Protein AF-A0A401QDV8-F1 (afdb_monomer_lite)

Radius of gyration: 21.87 Å; chains: 1; bounding box: 49×26×70 Å

Sequence (89 aa):
DITARQRNVSRILTPSVQKEMTPAYTACQSQTGSGSFTRMKSHLEKYVQKHGDHIFCTACRKLMEQLCLLQVRGWAERSWREWGRGPRQ

Organism: Scyliorhinus torazame (NCBI:txid75743)

InterPro domains:
  IPR056024 Domain of unknown function DUF7605 [PF24564] (5-51)

pLDDT: mean 88.94, std 11.03, range [45.28, 97.5]

Secondary structure (DSSP, 8-state):
-HHHHHHHHHHHHHHHHHHHHHHHHHHHHT--STTHHHHHHHHHHHHHHHHHHHHHHHHHHHHHHHHHHHHHHHHHHHHHHHHS-PPP-

Foldseek 3Di:
DVVVVVVVLCVQQVVLLVVLCVVLVVVLVPQDDPCSVVVSVVSSVVSCVVCVVVSVVRSVVSVVVVVVVVVVVVVVVVVCVVVVCDPDD

Structure (mmCIF, N/CA/C/O backbone):
data_AF-A0A401QDV8-F1
#
_entry.id   AF-A0A401QDV8-F1
#
loop_
_atom_site.group_PDB
_atom_site.id
_atom_site.type_symbol
_atom_site.label_atom_id
_atom_site.label_alt_id
_atom_site.label_comp_id
_atom_site.label_asym_id
_atom_site.label_entity_id
_atom_site.label_seq_id
_at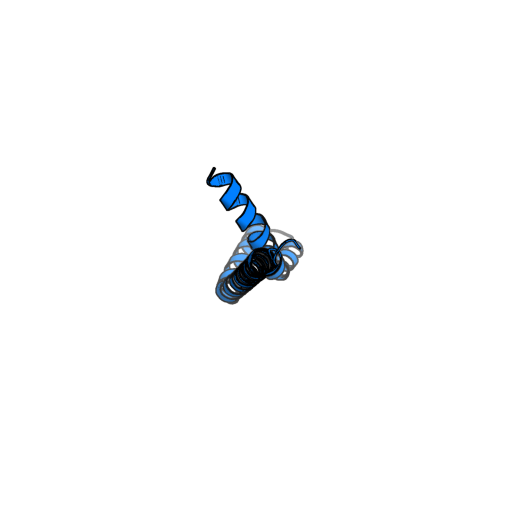om_site.pdbx_PDB_ins_code
_atom_site.Cartn_x
_atom_site.Cartn_y
_atom_site.Cartn_z
_atom_site.occupancy
_atom_site.B_iso_or_equiv
_atom_site.auth_seq_id
_atom_site.auth_comp_id
_atom_site.auth_asym_id
_atom_site.auth_atom_id
_atom_site.pdbx_PDB_model_num
ATOM 1 N N . ASP A 1 1 ? 15.230 15.644 -9.223 1.00 84.31 1 ASP A N 1
ATOM 2 C CA . ASP A 1 1 ? 14.268 15.783 -8.116 1.00 84.31 1 ASP A CA 1
ATOM 3 C C . ASP A 1 1 ? 13.913 14.407 -7.545 1.00 84.31 1 ASP A C 1
ATOM 5 O O . ASP A 1 1 ? 13.428 13.546 -8.277 1.00 84.31 1 ASP A O 1
ATOM 9 N N . ILE A 1 2 ? 14.217 14.182 -6.265 1.00 91.00 2 ILE A N 1
ATOM 10 C CA . ILE A 1 2 ? 13.926 12.933 -5.544 1.00 91.00 2 ILE A CA 1
ATOM 11 C C . ILE A 1 2 ? 12.424 12.774 -5.263 1.00 91.00 2 ILE A C 1
ATOM 13 O O . ILE A 1 2 ? 11.896 11.666 -5.359 1.00 91.00 2 ILE A O 1
ATOM 17 N N . THR A 1 3 ? 11.712 13.878 -5.040 1.00 93.06 3 THR A N 1
ATOM 18 C CA . THR A 1 3 ? 10.280 13.898 -4.721 1.00 93.06 3 THR A CA 1
ATOM 19 C C . THR A 1 3 ? 9.444 13.433 -5.910 1.00 93.06 3 THR A C 1
ATOM 21 O O . THR A 1 3 ? 8.474 12.689 -5.762 1.00 93.06 3 THR A O 1
ATOM 24 N N . ALA A 1 4 ? 9.821 13.825 -7.130 1.00 90.81 4 ALA A N 1
ATOM 25 C CA . ALA A 1 4 ? 9.207 13.308 -8.353 1.00 90.81 4 ALA A CA 1
ATOM 26 C C . ALA A 1 4 ? 9.387 11.784 -8.506 1.00 90.81 4 ALA A C 1
ATOM 28 O O . ALA A 1 4 ? 8.451 11.083 -8.893 1.00 90.81 4 ALA A O 1
ATOM 29 N N . ARG A 1 5 ? 10.567 11.254 -8.155 1.00 87.81 5 ARG A N 1
ATOM 30 C CA . ARG A 1 5 ? 10.846 9.809 -8.206 1.00 87.81 5 ARG A CA 1
ATOM 31 C C . ARG A 1 5 ? 10.042 9.043 -7.160 1.00 87.81 5 ARG A C 1
ATOM 33 O O . ARG A 1 5 ? 9.422 8.041 -7.503 1.00 87.81 5 ARG A O 1
ATOM 40 N N . GLN A 1 6 ? 9.981 9.549 -5.928 1.00 89.50 6 GLN A N 1
ATOM 41 C CA . GLN A 1 6 ? 9.140 8.981 -4.873 1.00 89.50 6 GLN A CA 1
ATOM 42 C C . GLN A 1 6 ? 7.669 8.936 -5.294 1.00 89.50 6 GLN A C 1
ATOM 44 O O . GLN A 1 6 ? 7.048 7.883 -5.199 1.00 89.50 6 GLN A O 1
ATOM 49 N N . ARG A 1 7 ? 7.129 10.026 -5.860 1.00 92.94 7 ARG A N 1
ATOM 50 C CA . ARG A 1 7 ? 5.748 10.059 -6.376 1.00 92.94 7 ARG A CA 1
ATOM 51 C C . ARG A 1 7 ? 5.475 8.969 -7.412 1.00 92.94 7 ARG A C 1
ATOM 53 O O . ARG A 1 7 ? 4.417 8.349 -7.366 1.00 92.94 7 ARG A O 1
ATOM 60 N N . ASN A 1 8 ? 6.412 8.710 -8.324 1.00 88.38 8 ASN A N 1
ATOM 61 C CA . ASN A 1 8 ? 6.257 7.642 -9.315 1.00 88.38 8 ASN A CA 1
ATOM 62 C C . ASN A 1 8 ? 6.217 6.250 -8.678 1.00 88.38 8 ASN A C 1
ATOM 64 O O . ASN A 1 8 ? 5.397 5.430 -9.081 1.00 88.38 8 ASN A O 1
ATOM 68 N N . VAL A 1 9 ? 7.039 5.996 -7.661 1.00 88.75 9 VAL A N 1
ATOM 69 C CA . VAL A 1 9 ? 6.995 4.731 -6.913 1.00 88.75 9 VAL A CA 1
ATOM 70 C C . VAL A 1 9 ? 5.680 4.609 -6.133 1.00 88.75 9 VAL A C 1
ATOM 72 O O . VAL A 1 9 ? 5.016 3.575 -6.201 1.00 88.75 9 VAL A O 1
ATOM 75 N N . SER A 1 10 ? 5.237 5.679 -5.466 1.00 92.94 10 SER A N 1
ATOM 76 C CA . SER A 1 10 ? 3.968 5.695 -4.727 1.00 92.94 10 SER A CA 1
ATOM 77 C C . SER A 1 10 ? 2.757 5.435 -5.625 1.00 92.94 10 SER A C 1
ATOM 79 O O . SER A 1 10 ? 1.833 4.746 -5.205 1.00 92.94 10 SER A O 1
ATOM 81 N N . ARG A 1 11 ? 2.769 5.892 -6.887 1.00 93.06 11 ARG A N 1
ATOM 82 C CA . ARG A 1 11 ? 1.712 5.576 -7.871 1.00 93.06 11 ARG A CA 1
ATOM 83 C C . ARG A 1 11 ? 1.544 4.075 -8.124 1.00 93.06 11 ARG A C 1
ATOM 85 O O . ARG A 1 11 ? 0.465 3.666 -8.532 1.00 93.06 11 ARG A O 1
ATOM 92 N N . ILE A 1 12 ? 2.576 3.267 -7.885 1.00 90.19 12 ILE A N 1
ATOM 93 C CA . ILE 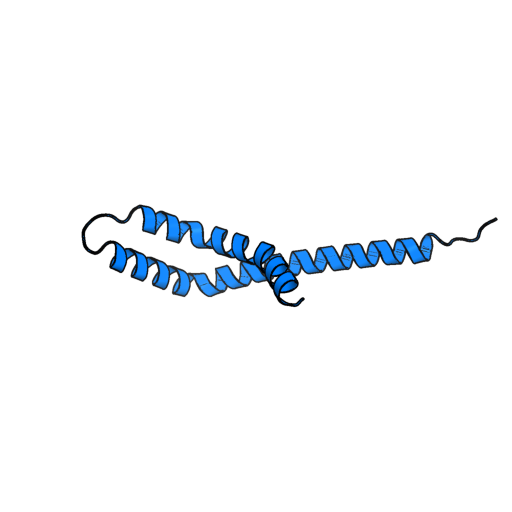A 1 12 ? 2.525 1.806 -8.032 1.00 90.19 12 ILE A CA 1
ATOM 94 C C . ILE A 1 12 ? 2.163 1.151 -6.693 1.00 90.19 12 ILE A C 1
ATOM 96 O O . ILE A 1 12 ? 1.281 0.293 -6.630 1.00 90.19 12 ILE A O 1
ATOM 100 N N . LEU A 1 13 ? 2.829 1.564 -5.611 1.00 93.25 13 LEU A N 1
ATOM 101 C CA . LEU A 1 13 ? 2.690 0.921 -4.304 1.00 93.25 13 LEU A CA 1
ATOM 102 C C . LEU A 1 13 ? 1.357 1.246 -3.621 1.00 93.25 13 LEU A C 1
ATOM 104 O O . LEU A 1 13 ? 0.684 0.334 -3.140 1.00 93.25 13 LEU A O 1
ATOM 108 N N . THR A 1 14 ? 0.945 2.518 -3.600 1.00 94.50 14 THR A N 1
ATOM 109 C CA . THR A 1 14 ? -0.251 2.968 -2.871 1.00 94.50 14 THR A CA 1
ATOM 110 C C . THR A 1 14 ? -1.529 2.267 -3.345 1.00 94.50 14 THR A C 1
ATOM 112 O O . THR A 1 14 ? -2.238 1.742 -2.486 1.00 94.50 14 THR A O 1
ATOM 115 N N . PRO A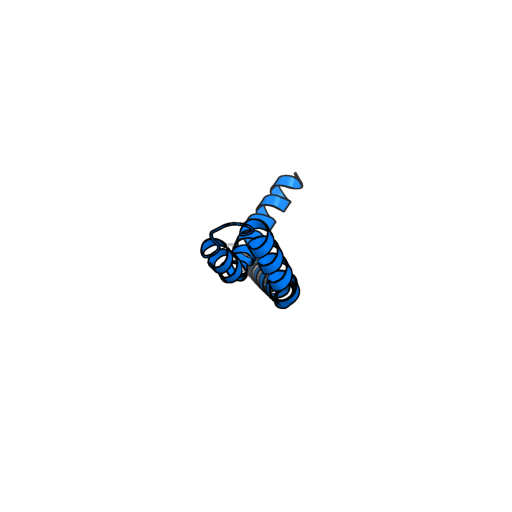 1 15 ? -1.814 2.139 -4.658 1.00 95.31 15 PRO A N 1
ATOM 116 C CA . PRO A 1 15 ? -2.992 1.397 -5.111 1.00 95.31 15 PRO A CA 1
ATOM 117 C C . PRO A 1 15 ? -2.940 -0.088 -4.743 1.00 95.31 15 PRO A C 1
ATOM 119 O O . PRO A 1 15 ? -3.973 -0.707 -4.499 1.00 95.31 15 PRO A O 1
ATOM 122 N N . SER A 1 16 ? -1.740 -0.680 -4.687 1.00 95.25 16 SER A N 1
ATOM 123 C CA . SER A 1 16 ? -1.592 -2.075 -4.274 1.00 95.25 16 SER A CA 1
ATOM 124 C C . SER A 1 16 ? -1.941 -2.268 -2.804 1.00 95.25 16 SER A C 1
ATOM 126 O O . SER A 1 16 ? -2.702 -3.172 -2.482 1.00 95.25 16 SER A O 1
ATOM 128 N N . VAL A 1 17 ? -1.434 -1.397 -1.931 1.00 95.44 17 VAL A N 1
ATOM 129 C CA . VAL A 1 17 ? -1.744 -1.428 -0.496 1.00 95.44 17 VAL A CA 1
ATOM 130 C C . VAL A 1 17 ? -3.231 -1.161 -0.255 1.00 95.44 17 VAL A C 1
ATOM 132 O O . VAL A 1 17 ? -3.871 -1.888 0.498 1.00 95.44 17 VAL A O 1
ATOM 135 N N . GLN A 1 18 ? -3.812 -0.166 -0.933 1.00 95.31 18 GLN A N 1
ATOM 136 C CA . GLN A 1 18 ? -5.237 0.167 -0.807 1.00 95.31 18 GLN A CA 1
ATOM 137 C C . GLN A 1 18 ? -6.151 -0.990 -1.221 1.00 95.31 18 GLN A C 1
ATOM 139 O O . GLN A 1 18 ? -7.150 -1.251 -0.550 1.00 95.31 18 GLN A O 1
ATOM 144 N N . LYS A 1 19 ? -5.798 -1.716 -2.290 1.00 96.06 19 LYS A N 1
ATOM 145 C CA . LYS A 1 19 ? -6.549 -2.900 -2.721 1.00 96.06 19 LYS A CA 1
ATOM 146 C C . LYS A 1 19 ? -6.614 -3.946 -1.605 1.00 96.06 19 LYS A C 1
ATOM 148 O O . LYS A 1 19 ? -7.703 -4.389 -1.257 1.00 96.06 19 LYS A O 1
ATOM 153 N N . GLU A 1 20 ? -5.479 -4.270 -0.994 1.00 96.31 20 GLU A N 1
ATOM 154 C CA . GLU A 1 20 ? -5.414 -5.254 0.097 1.00 96.31 20 GLU A CA 1
ATOM 155 C C . GLU A 1 20 ? -6.082 -4.770 1.397 1.00 96.31 20 GLU A C 1
ATOM 157 O O . GLU A 1 20 ? -6.551 -5.576 2.200 1.00 96.31 20 GLU A O 1
ATOM 162 N N . MET A 1 21 ? -6.160 -3.454 1.607 1.00 96.44 21 MET A N 1
ATOM 163 C CA . MET A 1 21 ? -6.830 -2.840 2.761 1.00 96.44 21 MET A CA 1
ATOM 164 C C . MET A 1 21 ? -8.349 -2.698 2.595 1.00 96.44 21 MET A C 1
ATOM 166 O O . MET A 1 21 ? -9.037 -2.398 3.571 1.00 96.44 21 MET A O 1
ATOM 170 N N . THR A 1 22 ? -8.890 -2.930 1.393 1.00 96.12 22 THR A N 1
ATOM 171 C CA . THR A 1 22 ? -10.327 -2.778 1.100 1.00 96.12 22 THR A CA 1
ATOM 172 C C . THR A 1 22 ? -11.227 -3.504 2.110 1.00 96.12 22 THR A C 1
ATOM 174 O O . THR A 1 22 ? -12.142 -2.855 2.615 1.00 96.12 22 THR A O 1
ATOM 177 N N . PRO A 1 23 ? -10.968 -4.769 2.506 1.00 94.94 23 PRO A N 1
ATOM 178 C CA . PRO A 1 23 ? -11.814 -5.463 3.480 1.00 94.94 23 PRO A CA 1
ATOM 179 C C . PRO A 1 23 ? -11.890 -4.747 4.835 1.00 94.94 23 PRO A C 1
ATOM 181 O O . PRO A 1 23 ? -12.969 -4.630 5.417 1.00 94.94 23 PRO A O 1
ATOM 184 N N . ALA A 1 24 ? -10.764 -4.210 5.313 1.00 94.94 24 ALA A N 1
ATOM 185 C CA . ALA A 1 24 ? -10.709 -3.462 6.565 1.00 94.94 24 ALA A CA 1
ATOM 186 C C . ALA A 1 24 ? -11.468 -2.132 6.461 1.00 94.94 24 ALA A C 1
ATOM 188 O O . ALA A 1 24 ? -12.175 -1.738 7.387 1.00 94.94 24 ALA A O 1
ATOM 189 N N . TYR A 1 25 ? -11.369 -1.451 5.315 1.00 94.81 25 TYR A N 1
ATOM 190 C CA . TYR A 1 25 ? -12.132 -0.230 5.063 1.00 94.81 25 TYR A CA 1
ATOM 191 C C . TYR A 1 25 ? -13.638 -0.497 4.982 1.00 94.81 25 TYR A C 1
ATOM 193 O O . TYR A 1 25 ? -14.411 0.269 5.556 1.00 94.81 25 TYR A O 1
ATOM 201 N N . THR A 1 26 ? -14.064 -1.594 4.355 1.00 94.38 26 THR A N 1
ATOM 202 C CA . THR A 1 26 ? -15.475 -2.005 4.313 1.00 94.38 26 THR A CA 1
ATOM 203 C C . THR A 1 26 ? -16.018 -2.290 5.715 1.00 94.38 26 THR A C 1
ATOM 205 O O . THR A 1 26 ? -17.086 -1.798 6.070 1.00 94.38 26 THR A O 1
ATOM 208 N N . ALA A 1 27 ? -15.264 -3.007 6.551 1.00 91.06 27 ALA A N 1
ATOM 209 C CA . ALA A 1 27 ? -15.658 -3.281 7.934 1.00 91.06 27 ALA A CA 1
ATOM 210 C C . ALA A 1 27 ? -15.720 -2.017 8.812 1.00 91.06 27 ALA A C 1
ATOM 212 O O . ALA A 1 27 ? -16.511 -1.952 9.753 1.00 91.06 27 ALA A O 1
ATOM 213 N N . CYS A 1 28 ? -14.908 -1.002 8.506 1.00 92.19 28 CYS A N 1
ATOM 214 C CA . CYS A 1 28 ? -14.986 0.311 9.143 1.00 92.19 28 CYS A CA 1
ATOM 215 C C . CYS A 1 28 ? -16.240 1.090 8.727 1.00 92.19 28 CYS A C 1
ATOM 217 O O . CYS A 1 28 ? -16.850 1.734 9.576 1.00 92.19 28 CYS A O 1
ATOM 219 N N . GLN A 1 29 ? -16.652 1.013 7.457 1.00 91.06 29 GLN A N 1
ATOM 220 C CA . GLN A 1 29 ? -17.867 1.679 6.964 1.00 91.06 29 GLN A CA 1
ATOM 221 C C . GLN A 1 29 ? -19.144 1.140 7.620 1.00 91.06 29 GLN A C 1
ATOM 223 O O . GLN A 1 29 ? -20.114 1.878 7.763 1.00 91.06 29 GLN A O 1
ATOM 228 N N . SER A 1 30 ? -19.144 -0.121 8.062 1.00 89.25 30 SER A N 1
ATOM 229 C CA . SER A 1 30 ? -20.282 -0.716 8.766 1.00 89.25 30 SER A CA 1
ATOM 230 C C . SER A 1 30 ? -20.336 -0.379 10.265 1.00 89.25 30 SER A C 1
ATOM 232 O O . SER A 1 30 ? -21.252 -0.833 10.948 1.00 89.25 30 SER A O 1
ATOM 234 N N . GLN A 1 31 ? -19.368 0.368 10.815 1.00 90.31 31 GLN A N 1
ATOM 235 C CA . GLN A 1 31 ? -19.364 0.749 12.233 1.00 90.31 31 GLN A CA 1
ATOM 236 C C . GLN A 1 31 ? -20.210 2.002 12.472 1.00 90.31 31 GLN A C 1
ATOM 238 O O . GLN A 1 31 ? -19.907 3.080 11.968 1.00 90.31 31 GLN A O 1
ATOM 243 N N . THR A 1 32 ? -21.220 1.891 13.331 1.00 90.62 32 THR A N 1
ATOM 244 C CA . THR A 1 32 ? -22.082 3.012 13.737 1.00 90.62 32 THR A CA 1
ATOM 245 C C . THR A 1 32 ? -22.255 3.056 15.258 1.00 90.62 32 THR A C 1
ATOM 247 O O . THR A 1 32 ? -21.848 2.135 15.973 1.00 90.62 32 THR A O 1
ATOM 250 N N . GLY A 1 33 ? -22.810 4.158 15.770 1.00 92.56 33 GLY A N 1
ATOM 251 C CA . GLY A 1 33 ? -23.101 4.350 17.194 1.00 92.56 33 GLY A CA 1
ATOM 252 C C . GLY A 1 33 ? -21.912 4.810 18.045 1.00 92.56 33 GLY A C 1
ATOM 253 O O . GLY A 1 33 ? -20.811 5.062 17.551 1.00 92.56 33 GLY A O 1
ATOM 254 N N . SER A 1 34 ? -22.137 4.928 19.355 1.00 91.81 34 SER A N 1
ATOM 255 C CA . SER A 1 34 ? -21.114 5.376 20.306 1.00 91.81 34 SER A CA 1
ATOM 256 C C . SER A 1 34 ? -19.914 4.423 20.321 1.00 91.81 34 SER A C 1
ATOM 258 O O . SER A 1 34 ? -20.050 3.203 20.192 1.00 91.81 34 SER A O 1
ATOM 260 N N . GLY A 1 35 ? -18.705 4.981 20.416 1.00 92.12 35 GLY A N 1
ATOM 261 C CA . GLY A 1 35 ? -17.458 4.209 20.389 1.00 92.12 35 GLY A CA 1
ATOM 262 C C . GLY A 1 35 ? -17.081 3.617 19.023 1.00 92.12 35 GLY A C 1
ATOM 263 O O . GLY A 1 35 ? -16.155 2.807 18.962 1.00 92.12 35 GLY A O 1
ATOM 264 N N . SER A 1 36 ? -17.756 4.005 17.932 1.00 93.12 36 SER A N 1
ATOM 265 C CA . SER A 1 36 ? -17.441 3.548 16.568 1.00 93.12 36 SER A CA 1
ATOM 266 C C . SER A 1 36 ? -15.985 3.813 16.193 1.00 93.12 36 SER A C 1
ATOM 268 O O . SER A 1 36 ? -15.312 2.906 15.719 1.00 93.12 36 SER A O 1
ATOM 270 N N . PHE A 1 37 ? -15.458 5.000 16.503 1.00 92.69 37 PHE A N 1
ATOM 271 C CA . PHE A 1 37 ? -14.067 5.357 16.223 1.00 92.69 37 PHE A CA 1
ATOM 272 C C . PHE A 1 37 ? -13.062 4.399 16.882 1.00 92.69 37 PHE A C 1
ATOM 274 O O . PHE A 1 37 ? -12.158 3.892 16.221 1.00 92.69 37 PHE A O 1
ATOM 281 N N . THR A 1 38 ? -13.245 4.088 18.169 1.00 94.81 38 THR A N 1
ATOM 282 C CA . THR A 1 38 ? -12.375 3.149 18.895 1.00 94.81 38 THR A CA 1
ATOM 283 C C . THR A 1 38 ? -12.448 1.746 18.296 1.00 94.81 38 THR A C 1
ATOM 285 O O . THR A 1 38 ? -11.417 1.092 18.128 1.00 94.81 38 THR A O 1
ATOM 288 N N . ARG A 1 39 ? -13.650 1.290 17.914 1.00 94.31 39 ARG A N 1
ATOM 289 C CA . ARG A 1 39 ? -13.836 -0.004 17.239 1.00 94.31 39 ARG A CA 1
ATOM 290 C C . ARG A 1 39 ? -13.170 -0.033 15.864 1.00 94.31 39 ARG A C 1
ATOM 292 O O . ARG A 1 39 ? -12.460 -0.990 15.572 1.00 94.31 39 ARG A O 1
ATOM 299 N N . MET A 1 40 ? -13.339 1.018 15.060 1.00 94.75 40 MET A N 1
ATOM 300 C CA . MET A 1 40 ? -12.691 1.169 13.752 1.00 94.75 40 MET A CA 1
ATOM 301 C C . MET A 1 40 ? -11.169 1.131 13.883 1.00 94.75 40 MET A C 1
ATOM 303 O O . MET A 1 40 ? -10.512 0.376 13.170 1.00 94.75 40 MET A O 1
ATOM 307 N N . LYS A 1 41 ? -10.605 1.893 14.830 1.00 95.19 41 LYS A N 1
ATOM 308 C CA . LYS A 1 41 ? -9.162 1.910 15.093 1.00 95.19 41 LYS A CA 1
ATOM 309 C C . LYS A 1 41 ? -8.652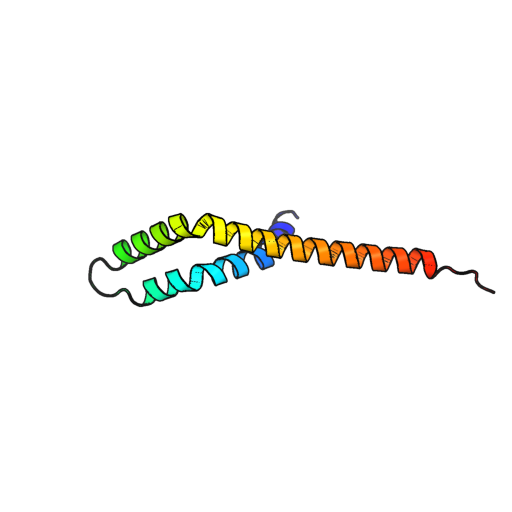 0.519 15.468 1.00 95.19 41 LYS A C 1
ATOM 311 O O . LYS A 1 41 ? -7.733 0.022 14.825 1.00 95.19 41 LYS A O 1
ATOM 316 N N . SER A 1 42 ? -9.297 -0.139 16.434 1.00 94.94 42 SER A N 1
ATOM 317 C CA . SER A 1 42 ? -8.919 -1.497 16.847 1.00 94.94 42 SER A CA 1
ATOM 318 C C . SER A 1 42 ? -9.020 -2.497 15.692 1.00 94.94 42 SER A C 1
ATOM 320 O O . SER A 1 42 ? -8.171 -3.376 15.562 1.00 94.94 42 SER A O 1
ATOM 322 N N . HIS A 1 43 ? -10.039 -2.365 14.840 1.00 95.00 43 HIS A N 1
ATOM 323 C CA . HIS A 1 43 ? -10.213 -3.223 13.674 1.00 95.00 43 HIS A CA 1
ATOM 324 C C . HIS A 1 43 ? -9.081 -3.038 12.656 1.00 95.00 43 HIS A C 1
ATOM 326 O O . HIS A 1 43 ? -8.476 -4.024 12.238 1.00 95.00 43 HIS A O 1
ATOM 332 N N . LEU A 1 44 ? -8.754 -1.791 12.305 1.00 94.81 44 LEU A N 1
ATOM 333 C CA . LEU A 1 44 ? -7.656 -1.476 11.388 1.00 9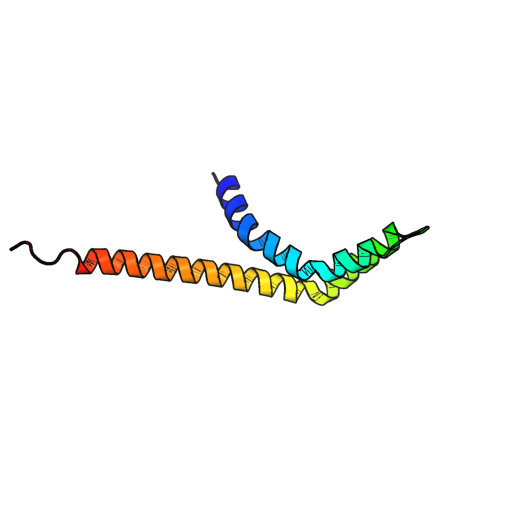4.81 44 LEU A CA 1
ATOM 334 C C . LEU A 1 44 ? -6.308 -1.968 11.923 1.00 94.81 44 LEU A C 1
ATOM 336 O O . LEU A 1 44 ? -5.561 -2.603 11.183 1.00 94.81 44 LEU A O 1
ATOM 340 N N . GLU A 1 45 ? -6.013 -1.727 13.202 1.00 96.69 45 GLU A N 1
ATOM 341 C CA . GLU A 1 45 ? -4.765 -2.172 13.835 1.00 96.69 45 GLU A CA 1
ATOM 342 C C . GLU A 1 45 ? -4.635 -3.697 13.806 1.00 96.69 45 GLU A C 1
ATOM 344 O O . GLU A 1 45 ? -3.616 -4.218 13.354 1.00 96.69 45 GLU A O 1
ATOM 349 N N . LYS A 1 46 ? -5.688 -4.426 14.201 1.00 96.56 46 LYS A N 1
ATOM 350 C CA . LYS A 1 46 ? -5.710 -5.897 14.152 1.00 96.56 46 LYS A CA 1
ATOM 351 C C . LYS A 1 46 ? -5.558 -6.426 12.729 1.00 96.56 46 LYS A C 1
ATOM 353 O O . LYS A 1 46 ? -4.864 -7.418 12.515 1.00 96.56 46 LYS A O 1
ATOM 358 N N . TYR A 1 47 ? -6.195 -5.777 11.755 1.00 97.44 47 TYR A N 1
ATOM 359 C CA . TYR A 1 47 ? -6.089 -6.174 10.354 1.00 97.44 47 TYR A CA 1
ATOM 360 C C . TYR A 1 47 ? -4.658 -6.015 9.839 1.00 97.44 47 TYR A C 1
ATOM 362 O O . TYR A 1 47 ? -4.113 -6.949 9.257 1.00 97.44 47 TYR A O 1
ATOM 370 N N . VAL A 1 48 ? -4.021 -4.871 10.105 1.00 96.75 48 VAL A N 1
ATOM 371 C CA . VAL A 1 48 ? -2.629 -4.623 9.707 1.00 96.75 48 VAL A CA 1
ATOM 372 C C . VAL A 1 48 ? -1.667 -5.554 10.443 1.00 96.75 48 VAL A C 1
ATOM 374 O O . VAL A 1 48 ? -0.759 -6.079 9.814 1.00 96.75 48 VAL A O 1
ATOM 377 N N . GLN A 1 49 ? -1.874 -5.839 11.730 1.00 97.19 49 GLN A N 1
ATOM 378 C CA . GLN A 1 49 ? -1.048 -6.815 12.451 1.00 97.19 49 GLN A CA 1
ATOM 379 C C . GLN A 1 49 ? -1.138 -8.219 11.841 1.00 97.19 49 GLN A C 1
ATOM 381 O O . GLN A 1 49 ? -0.135 -8.918 11.752 1.00 97.19 49 GLN A O 1
ATOM 386 N N . LYS A 1 50 ? -2.331 -8.633 11.404 1.00 97.50 50 LYS A N 1
ATOM 387 C CA . LYS A 1 50 ? -2.557 -9.971 10.844 1.00 97.50 50 LYS A CA 1
ATOM 388 C C . LYS A 1 50 ? -2.130 -10.099 9.379 1.00 97.50 50 LYS A C 1
ATOM 390 O O . LYS A 1 50 ? -1.680 -11.163 8.968 1.00 97.50 50 LYS A O 1
ATOM 395 N N . HIS A 1 51 ? -2.318 -9.049 8.581 1.00 97.31 51 HIS A N 1
ATOM 396 C CA . HIS A 1 51 ? -2.160 -9.090 7.124 1.00 97.31 51 HIS A CA 1
ATOM 397 C C . HIS A 1 51 ? -1.026 -8.199 6.598 1.00 97.31 51 HIS A C 1
ATOM 399 O O . HIS A 1 51 ? -0.769 -8.205 5.397 1.00 97.31 51 HIS A O 1
ATOM 405 N N . GLY A 1 52 ? -0.333 -7.451 7.460 1.00 95.56 52 GLY A N 1
ATOM 406 C CA . GLY A 1 52 ? 0.698 -6.478 7.086 1.00 95.56 52 GLY A CA 1
ATOM 407 C C . GLY A 1 52 ? 1.794 -7.066 6.205 1.00 95.56 52 GLY A C 1
ATOM 408 O O . GLY A 1 52 ? 2.080 -6.515 5.143 1.00 95.56 52 GLY A O 1
ATOM 409 N N . ASP A 1 53 ? 2.320 -8.233 6.578 1.00 97.50 53 ASP A N 1
ATOM 410 C CA . ASP A 1 53 ? 3.350 -8.928 5.798 1.00 97.50 53 ASP A CA 1
ATOM 411 C C . ASP A 1 53 ? 2.843 -9.325 4.409 1.00 97.50 53 ASP A C 1
ATOM 413 O O . ASP A 1 53 ? 3.555 -9.176 3.416 1.00 97.50 53 ASP A O 1
ATOM 417 N N . HIS A 1 54 ? 1.587 -9.769 4.304 1.00 96.81 54 HIS A N 1
ATOM 418 C CA . HIS A 1 54 ? 0.968 -10.106 3.023 1.00 96.81 54 HIS A CA 1
ATOM 419 C C . HIS A 1 54 ? 0.771 -8.866 2.141 1.00 96.81 54 HIS A C 1
ATOM 421 O O . HIS A 1 54 ? 1.090 -8.893 0.948 1.00 96.81 54 HIS A O 1
ATOM 427 N N . ILE A 1 55 ? 0.278 -7.771 2.729 1.00 96.56 55 ILE A N 1
ATOM 428 C CA . ILE A 1 55 ? 0.088 -6.480 2.055 1.00 96.56 55 ILE A CA 1
ATOM 429 C C . ILE A 1 55 ? 1.431 -5.986 1.505 1.00 96.56 55 ILE A C 1
ATOM 431 O O . ILE A 1 55 ? 1.529 -5.617 0.330 1.00 96.56 55 ILE A O 1
ATOM 435 N N . PHE A 1 56 ? 2.475 -6.033 2.335 1.00 95.12 56 PHE A N 1
ATOM 436 C CA . PHE A 1 56 ? 3.829 -5.634 1.970 1.00 95.12 56 PHE A CA 1
ATOM 437 C C . PHE A 1 56 ? 4.397 -6.514 0.852 1.00 95.12 56 PHE A C 1
ATOM 439 O O . PHE A 1 56 ? 4.767 -5.999 -0.204 1.00 95.12 56 PHE A O 1
ATOM 446 N N . CYS A 1 57 ? 4.391 -7.840 1.026 1.00 96.25 57 CYS A N 1
ATOM 447 C CA . CYS A 1 57 ? 4.900 -8.782 0.028 1.00 96.25 57 CYS A CA 1
ATOM 448 C C . CYS A 1 57 ? 4.201 -8.620 -1.328 1.00 96.25 57 CYS A C 1
ATOM 450 O O . CYS A 1 57 ? 4.848 -8.657 -2.375 1.00 96.25 57 CYS A O 1
ATOM 452 N N . THR A 1 58 ? 2.885 -8.403 -1.324 1.00 95.88 58 THR A N 1
ATOM 453 C CA . THR A 1 58 ? 2.104 -8.195 -2.549 1.00 95.88 58 THR A CA 1
ATOM 454 C C . THR A 1 58 ? 2.489 -6.894 -3.251 1.00 95.88 58 THR A C 1
ATOM 456 O O . THR A 1 58 ? 2.671 -6.884 -4.470 1.00 95.88 58 THR A O 1
ATOM 459 N N . ALA A 1 59 ? 2.674 -5.802 -2.504 1.00 94.75 59 ALA A N 1
ATOM 460 C CA . ALA A 1 59 ? 3.146 -4.539 -3.067 1.00 94.75 59 ALA A CA 1
ATOM 461 C C . ALA A 1 59 ? 4.574 -4.661 -3.638 1.00 94.75 59 ALA A C 1
ATOM 463 O O . ALA A 1 59 ? 4.834 -4.189 -4.748 1.00 94.75 59 ALA A O 1
ATOM 464 N N . CYS A 1 60 ? 5.478 -5.355 -2.937 1.00 94.62 60 CYS A N 1
ATOM 465 C CA . CYS A 1 60 ? 6.830 -5.644 -3.420 1.00 94.62 60 CYS A CA 1
ATOM 466 C C . CYS A 1 60 ? 6.820 -6.490 -4.697 1.00 94.62 60 CYS A C 1
ATOM 468 O O . CYS A 1 60 ? 7.568 -6.188 -5.625 1.00 94.62 60 CYS A O 1
ATOM 470 N N . ARG A 1 61 ? 5.949 -7.503 -4.790 1.00 95.06 61 ARG A N 1
ATOM 471 C CA . ARG A 1 61 ? 5.809 -8.330 -5.997 1.00 95.06 61 ARG A CA 1
ATOM 472 C C . ARG A 1 61 ? 5.438 -7.491 -7.216 1.00 95.06 61 ARG A C 1
ATOM 474 O O . ARG A 1 61 ? 6.114 -7.586 -8.235 1.00 95.06 61 ARG A O 1
ATOM 481 N N . LYS A 1 62 ? 4.464 -6.586 -7.081 1.00 92.69 62 LYS A N 1
ATOM 482 C CA . LYS A 1 62 ? 4.114 -5.655 -8.166 1.00 92.69 62 LYS A CA 1
ATOM 483 C C . LYS A 1 62 ? 5.266 -4.738 -8.555 1.00 92.69 62 LYS A C 1
ATOM 485 O O . LYS A 1 62 ? 5.454 -4.459 -9.735 1.00 92.69 62 LYS A O 1
ATOM 490 N N . LEU A 1 63 ? 6.041 -4.255 -7.585 1.00 92.62 63 LEU A N 1
ATOM 491 C CA . LEU A 1 63 ? 7.215 -3.439 -7.889 1.00 92.62 63 LEU A CA 1
ATOM 492 C C . LEU A 1 63 ? 8.264 -4.242 -8.674 1.00 92.62 63 LEU A C 1
ATOM 494 O O . LEU A 1 63 ? 8.800 -3.737 -9.658 1.00 92.62 63 LEU A O 1
ATOM 498 N N . MET A 1 64 ? 8.519 -5.494 -8.284 1.00 93.25 64 MET A N 1
ATOM 499 C CA . MET A 1 64 ? 9.431 -6.391 -9.004 1.00 93.25 64 MET A CA 1
ATOM 500 C C . MET A 1 64 ? 8.948 -6.686 -10.429 1.00 93.25 64 MET A C 1
ATOM 502 O O . MET A 1 64 ? 9.753 -6.650 -11.355 1.00 93.25 64 MET A O 1
ATOM 506 N N . GLU A 1 65 ? 7.647 -6.901 -10.631 1.00 92.69 65 GLU A N 1
ATOM 507 C CA . GLU A 1 65 ? 7.057 -7.066 -11.967 1.00 92.69 65 GLU A CA 1
ATOM 508 C C . GLU A 1 65 ? 7.314 -5.837 -12.850 1.00 92.69 65 GLU A C 1
ATOM 510 O O . GLU A 1 65 ? 7.765 -5.973 -13.987 1.00 92.69 65 GLU A O 1
ATOM 515 N N . GLN A 1 66 ? 7.106 -4.626 -12.321 1.00 89.69 66 GLN A N 1
ATOM 516 C CA . GLN A 1 66 ? 7.381 -3.387 -13.059 1.00 89.69 66 GLN A CA 1
ATOM 517 C C . GLN A 1 66 ? 8.869 -3.228 -13.396 1.00 89.69 66 GLN A C 1
ATOM 519 O O . GLN A 1 66 ? 9.213 -2.824 -14.507 1.00 89.69 66 GLN A O 1
ATOM 524 N N . LEU A 1 67 ? 9.764 -3.579 -12.468 1.00 90.19 67 LEU A N 1
ATOM 525 C CA . LEU A 1 67 ? 11.207 -3.562 -12.716 1.00 90.19 67 LEU A CA 1
ATOM 526 C C . LEU A 1 67 ? 11.609 -4.568 -13.803 1.00 90.19 67 LEU A C 1
ATOM 528 O O . LEU A 1 67 ? 12.378 -4.216 -14.696 1.00 90.19 67 LEU A O 1
ATOM 532 N N . CYS A 1 68 ? 11.051 -5.779 -13.770 1.00 92.88 68 CYS A N 1
ATOM 533 C CA . CYS A 1 68 ? 11.288 -6.806 -14.782 1.00 92.88 68 CYS A CA 1
ATOM 534 C C . CYS A 1 68 ? 10.837 -6.334 -16.175 1.00 92.88 68 CYS A C 1
ATOM 536 O O . CYS A 1 68 ? 11.606 -6.402 -17.133 1.00 92.88 68 CYS A O 1
ATOM 538 N N . LEU A 1 69 ? 9.638 -5.748 -16.284 1.00 89.75 69 LEU A N 1
ATOM 539 C CA . LEU A 1 69 ? 9.130 -5.187 -17.543 1.00 89.75 69 LEU A CA 1
ATOM 540 C C . LEU A 1 69 ? 10.054 -4.103 -18.115 1.00 89.75 69 LEU A C 1
ATOM 542 O O . LEU A 1 69 ? 10.331 -4.083 -19.317 1.00 89.75 69 LEU A O 1
ATOM 546 N N . LEU A 1 70 ? 10.565 -3.214 -17.260 1.00 88.50 70 LEU A N 1
ATOM 547 C CA . LEU A 1 70 ? 11.512 -2.176 -17.671 1.00 88.50 70 LEU A CA 1
ATOM 548 C C . LEU A 1 70 ? 12.846 -2.765 -18.139 1.00 88.50 70 LEU A C 1
ATOM 550 O O . LEU A 1 70 ? 13.413 -2.289 -19.124 1.00 88.50 70 LEU A O 1
ATOM 554 N N . GLN A 1 71 ? 13.341 -3.807 -17.469 1.00 89.25 71 GLN A N 1
ATOM 555 C CA . GLN A 1 71 ? 14.559 -4.503 -17.878 1.00 89.25 71 GLN A CA 1
ATOM 556 C C . GLN A 1 71 ? 14.384 -5.177 -19.240 1.00 89.25 71 GLN A C 1
ATOM 558 O O . GLN A 1 71 ? 15.220 -4.960 -20.116 1.00 89.25 71 GLN A O 1
ATOM 563 N N . VAL A 1 72 ? 13.291 -5.916 -19.452 1.00 87.50 72 VAL A N 1
ATOM 564 C CA . VAL A 1 72 ? 12.980 -6.563 -20.738 1.00 87.50 72 VAL A CA 1
ATOM 565 C C . VAL A 1 72 ? 12.903 -5.529 -21.858 1.00 87.50 72 VAL A C 1
ATOM 567 O O . VAL A 1 72 ? 13.525 -5.708 -22.903 1.00 87.50 72 VAL A O 1
ATOM 570 N N . ARG A 1 73 ? 12.220 -4.403 -21.625 1.00 84.62 73 ARG A N 1
ATOM 571 C CA . ARG A 1 73 ? 12.155 -3.307 -22.598 1.00 84.62 73 ARG A CA 1
ATOM 572 C C . ARG A 1 73 ? 13.539 -2.737 -22.912 1.00 84.62 73 ARG A C 1
ATOM 574 O O . ARG A 1 73 ? 13.870 -2.546 -24.077 1.00 84.62 73 ARG A O 1
ATOM 581 N N . GLY A 1 74 ? 14.368 -2.506 -21.895 1.00 85.94 74 GLY A N 1
ATOM 582 C CA . GLY A 1 74 ? 15.737 -2.026 -22.090 1.00 85.94 74 GLY A CA 1
ATOM 583 C C . GLY A 1 74 ? 16.612 -3.013 -22.870 1.00 85.94 74 GLY A C 1
ATOM 584 O O . GLY A 1 74 ? 17.406 -2.596 -23.710 1.00 85.94 74 GLY A O 1
ATOM 585 N N . TRP A 1 75 ? 16.455 -4.316 -22.627 1.00 79.75 75 TRP A N 1
ATOM 586 C CA . TRP A 1 75 ? 17.114 -5.373 -23.398 1.00 79.75 75 TRP A CA 1
ATOM 587 C C . TRP A 1 75 ? 16.648 -5.398 -24.855 1.00 79.75 75 TRP A C 1
ATOM 589 O O . TRP A 1 75 ? 17.491 -5.406 -25.748 1.00 79.75 75 TRP A O 1
ATOM 599 N N . ALA A 1 76 ? 15.339 -5.325 -25.100 1.00 78.75 76 ALA A N 1
ATOM 600 C CA . ALA A 1 76 ? 14.778 -5.277 -26.447 1.00 78.75 76 ALA A CA 1
ATOM 601 C C . ALA A 1 76 ? 15.275 -4.051 -27.228 1.00 78.75 76 ALA A C 1
ATOM 603 O O . ALA A 1 76 ? 15.728 -4.185 -28.360 1.00 78.75 76 ALA A O 1
ATOM 604 N N . GLU A 1 77 ? 15.273 -2.862 -26.618 1.00 80.75 77 GLU A N 1
ATOM 605 C CA . GLU A 1 77 ? 15.755 -1.642 -27.272 1.00 80.75 77 GLU A CA 1
ATOM 606 C C . GLU A 1 77 ? 17.268 -1.669 -27.558 1.00 80.75 77 GLU A C 1
ATOM 608 O O . GLU A 1 77 ? 17.715 -1.120 -28.567 1.00 80.75 77 GLU A O 1
ATOM 613 N N . ARG A 1 78 ? 18.079 -2.275 -26.680 1.00 82.62 78 ARG A N 1
ATOM 614 C CA . ARG A 1 78 ? 19.524 -2.446 -26.917 1.00 82.62 78 ARG A CA 1
ATOM 615 C C . ARG A 1 78 ? 19.795 -3.452 -28.027 1.00 82.62 78 ARG A C 1
ATOM 617 O O . ARG A 1 78 ? 20.526 -3.122 -28.952 1.00 82.62 78 ARG A O 1
ATOM 624 N N . SER A 1 79 ? 19.130 -4.603 -27.986 1.00 81.12 79 SER A N 1
ATOM 625 C CA . SER A 1 79 ? 19.219 -5.614 -29.039 1.00 81.12 79 SER A CA 1
ATOM 626 C C .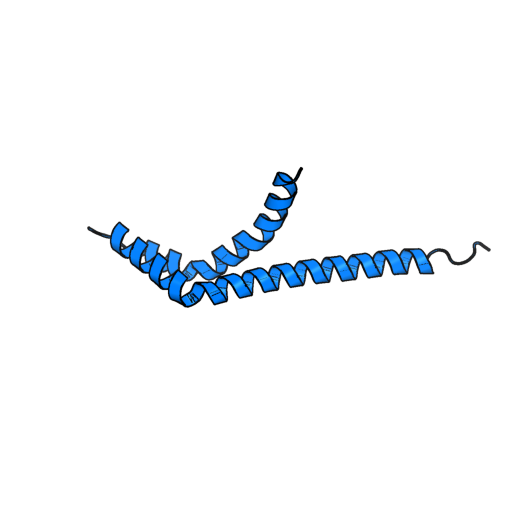 SER A 1 79 ? 18.802 -5.031 -30.395 1.00 81.12 79 SER A C 1
ATOM 628 O O . SER A 1 79 ? 19.540 -5.140 -31.367 1.00 81.12 79 SER A O 1
ATOM 630 N N . TRP A 1 80 ? 17.699 -4.281 -30.463 1.00 73.38 80 TRP A N 1
ATOM 631 C CA . TRP A 1 80 ? 17.282 -3.628 -31.709 1.00 73.38 80 TRP A CA 1
ATOM 632 C C . TRP A 1 80 ? 18.326 -2.628 -32.232 1.00 73.38 80 TRP A C 1
ATOM 634 O O . TRP A 1 80 ? 18.540 -2.528 -33.436 1.00 73.38 80 TRP A O 1
ATOM 644 N N . ARG A 1 81 ? 19.025 -1.905 -31.347 1.00 75.69 81 ARG A N 1
ATOM 645 C CA . ARG A 1 81 ? 20.117 -0.993 -31.734 1.00 75.69 81 ARG A CA 1
ATOM 646 C C . ARG A 1 81 ? 21.381 -1.718 -32.205 1.00 75.69 81 ARG A C 1
ATOM 648 O O . ARG A 1 81 ? 22.053 -1.204 -33.096 1.00 75.69 81 ARG A O 1
ATOM 655 N N . GLU A 1 82 ? 21.698 -2.868 -31.622 1.00 76.94 82 GLU A N 1
ATOM 656 C CA . GLU A 1 82 ? 22.854 -3.696 -31.993 1.00 76.94 82 GLU A CA 1
ATOM 657 C C . GLU A 1 82 ? 22.640 -4.398 -33.341 1.00 76.94 82 GLU A C 1
ATOM 659 O O . GLU A 1 82 ? 23.528 -4.381 -34.188 1.00 76.94 82 GLU A O 1
ATOM 664 N N . TRP A 1 83 ? 21.441 -4.935 -33.582 1.00 65.62 83 TRP A N 1
ATOM 665 C CA . TRP A 1 83 ? 21.107 -5.673 -34.808 1.00 65.62 83 TRP A CA 1
ATOM 666 C C . TRP A 1 83 ? 20.533 -4.786 -35.930 1.00 65.62 83 TRP A C 1
ATOM 668 O O . TRP A 1 83 ? 20.613 -5.140 -37.103 1.00 65.62 83 TRP A O 1
ATOM 678 N N . GLY A 1 84 ? 19.995 -3.605 -35.608 1.00 62.16 84 GLY A N 1
ATOM 679 C CA . GLY A 1 84 ? 19.436 -2.642 -36.569 1.00 62.16 84 GLY A CA 1
ATOM 680 C C . GLY A 1 84 ? 20.468 -1.770 -37.299 1.00 62.16 84 GLY A C 1
ATOM 681 O O . GLY A 1 84 ? 20.091 -0.965 -38.149 1.00 62.16 84 GLY A O 1
ATOM 682 N N . ARG A 1 85 ? 21.767 -1.914 -36.997 1.00 58.56 85 ARG A N 1
ATOM 683 C CA . ARG A 1 85 ? 22.884 -1.306 -37.751 1.00 58.56 85 ARG A CA 1
ATOM 684 C C . ARG A 1 85 ? 23.629 -2.332 -38.624 1.00 58.56 85 ARG A C 1
ATOM 686 O O . ARG A 1 85 ? 24.856 -2.338 -38.660 1.00 58.56 85 ARG A O 1
ATOM 693 N N . GLY A 1 86 ? 22.904 -3.202 -39.328 1.00 56.84 86 GLY A N 1
ATOM 694 C CA . GLY A 1 86 ? 23.484 -3.995 -40.424 1.00 56.84 86 GLY A CA 1
ATOM 695 C C . GLY A 1 86 ? 24.005 -3.093 -41.560 1.00 56.84 86 GLY A C 1
ATOM 696 O O . GLY A 1 86 ? 23.520 -1.966 -41.697 1.00 56.84 86 GLY A O 1
ATOM 697 N N . PRO A 1 87 ? 25.012 -3.535 -42.340 1.00 47.81 87 PRO A N 1
ATOM 698 C CA . PRO A 1 87 ? 25.774 -2.672 -43.239 1.00 47.81 87 PRO A CA 1
ATOM 699 C C . PRO A 1 87 ? 24.862 -2.012 -44.278 1.00 47.81 87 PRO A C 1
ATOM 701 O O . PRO A 1 87 ? 24.063 -2.681 -44.933 1.00 47.81 87 PRO A O 1
ATOM 704 N N . ARG A 1 88 ? 24.999 -0.688 -44.427 1.00 56.44 88 ARG A N 1
ATOM 705 C CA . ARG A 1 88 ? 24.485 0.016 -45.605 1.00 56.44 88 ARG A CA 1
ATOM 706 C C . ARG A 1 88 ? 25.179 -0.590 -46.826 1.00 56.44 88 ARG A C 1
ATOM 708 O O . ARG A 1 88 ? 26.408 -0.597 -46.851 1.00 56.44 88 ARG A O 1
ATOM 715 N N . GLN A 1 89 ? 24.379 -1.141 -47.742 1.00 45.28 89 GLN A N 1
ATOM 716 C CA . GLN A 1 89 ? 24.816 -1.480 -49.098 1.00 45.28 89 GLN A CA 1
ATOM 717 C C . GLN A 1 89 ? 25.402 -0.244 -49.780 1.00 45.28 89 GLN A C 1
ATOM 719 O O . GLN A 1 89 ? 24.886 0.867 -49.504 1.00 45.28 89 GLN A O 1
#